Protein AF-A0A2M8EWQ2-F1 (afdb_monomer_lite)

pLDDT: mean 73.45, std 22.22, range [30.41, 94.81]

Secondary structure (DSSP, 8-state):
--PPP-------------S---SEEEEETTEEEEEEEEEEE-TT--S-TT-EEEEETTTTEEEEEEEEEEEEEEETT-

Organism: NCBI:txid1974839

Sequence (78 aa):
MIQSPGGWRRKNASQKIFGTKPRIMYWLRHGVIIADETILNKSRSEKIKLVRWQYSGTEHGIVRGIGMLNMLWVDEEN

Foldseek 3Di:
DDDDDDDDDDPDPDPPPPDDDQPDWDDDVFWIKGKDKDWAAPQPPPPPPQWDFDQDPVVRGTGTTHIDIDIDIDTPPD

Structure (mmCIF, N/CA/C/O backbone):
data_AF-A0A2M8EWQ2-F1
#
_entry.id   AF-A0A2M8EWQ2-F1
#
loop_
_atom_site.group_PDB
_atom_site.id
_atom_site.type_symbol
_atom_site.label_atom_id
_atom_site.label_alt_id
_atom_site.label_comp_id
_atom_site.label_asym_id
_atom_site.label_entity_id
_atom_site.label_seq_id
_atom_site.pdbx_PDB_ins_code
_atom_site.Cartn_x
_atom_site.Cartn_y
_atom_site.Cartn_z
_atom_site.occupancy
_atom_site.B_iso_or_equiv
_atom_site.auth_seq_id
_atom_site.auth_comp_id
_atom_site.auth_asym_id
_atom_site.auth_atom_id
_atom_site.pdbx_PDB_model_num
ATOM 1 N N . MET A 1 1 ? 48.963 -20.111 -19.894 1.00 37.94 1 MET A N 1
ATOM 2 C CA . MET A 1 1 ? 48.555 -18.906 -20.644 1.00 37.94 1 MET A CA 1
ATOM 3 C C . MET A 1 1 ? 47.810 -19.393 -21.879 1.00 37.94 1 MET A C 1
ATOM 5 O O . MET A 1 1 ? 48.446 -19.827 -22.824 1.00 37.94 1 MET A O 1
ATOM 9 N N . ILE A 1 2 ? 46.480 -19.475 -21.803 1.00 30.41 2 ILE A N 1
ATOM 10 C CA . ILE A 1 2 ? 45.615 -19.958 -22.890 1.00 30.41 2 ILE A CA 1
ATOM 11 C C . ILE A 1 2 ? 44.625 -18.828 -23.162 1.00 30.41 2 ILE A C 1
ATOM 13 O O . ILE A 1 2 ? 43.894 -18.424 -22.260 1.00 30.41 2 ILE A O 1
ATOM 17 N N . GLN A 1 3 ? 44.682 -18.266 -24.367 1.00 37.31 3 GLN A N 1
ATOM 18 C CA . GLN A 1 3 ? 43.740 -17.257 -24.840 1.00 37.31 3 GLN A CA 1
ATOM 19 C C . GLN A 1 3 ? 42.435 -17.947 -25.255 1.00 37.31 3 GLN A C 1
ATOM 21 O O . GLN A 1 3 ? 42.467 -18.922 -26.004 1.00 37.31 3 GLN A O 1
ATOM 26 N N . SER A 1 4 ? 41.298 -17.429 -24.788 1.00 40.03 4 SER A N 1
ATOM 27 C CA . SER A 1 4 ? 39.966 -17.859 -25.226 1.00 40.03 4 SER A CA 1
ATOM 28 C C . SER A 1 4 ? 39.467 -16.950 -26.360 1.00 40.03 4 SER A C 1
ATOM 30 O O . SER A 1 4 ? 39.457 -15.730 -26.180 1.00 40.03 4 SER A O 1
ATOM 32 N N . PRO A 1 5 ? 39.039 -17.498 -27.513 1.00 43.41 5 PRO A N 1
ATOM 33 C CA . PRO A 1 5 ? 38.531 -16.719 -28.637 1.00 43.41 5 PRO A CA 1
ATOM 34 C C . PRO A 1 5 ? 37.016 -16.475 -28.526 1.00 43.41 5 PRO A C 1
ATOM 36 O O . PRO A 1 5 ? 36.268 -17.343 -28.084 1.00 43.41 5 PRO A O 1
ATOM 39 N N . GLY A 1 6 ? 36.556 -15.311 -28.999 1.00 34.72 6 GLY A N 1
ATOM 40 C CA . GLY A 1 6 ? 35.140 -15.050 -29.297 1.00 34.72 6 GLY A CA 1
ATOM 41 C C . GLY A 1 6 ? 34.500 -13.944 -28.457 1.00 34.72 6 GLY A C 1
ATOM 42 O O . GLY A 1 6 ? 33.801 -14.208 -27.481 1.00 34.72 6 GLY A O 1
ATOM 43 N N . GLY A 1 7 ? 34.705 -12.689 -28.868 1.00 34.16 7 GLY A N 1
ATOM 44 C CA . GLY A 1 7 ? 34.068 -11.513 -28.274 1.00 34.16 7 GLY A CA 1
ATOM 45 C C . GLY A 1 7 ? 32.554 -11.493 -28.503 1.00 34.16 7 GLY A C 1
ATOM 46 O O . GLY A 1 7 ? 32.079 -11.197 -29.598 1.00 34.16 7 GLY A O 1
ATOM 47 N N . TRP A 1 8 ? 31.789 -11.777 -27.448 1.00 35.38 8 TRP A N 1
ATOM 48 C CA . TRP A 1 8 ? 30.337 -11.621 -27.426 1.00 35.38 8 TRP A CA 1
ATOM 49 C C . TRP A 1 8 ? 29.955 -10.143 -27.360 1.00 35.38 8 TRP A C 1
ATOM 51 O O . TRP A 1 8 ? 30.070 -9.481 -26.328 1.00 35.38 8 TRP A O 1
ATOM 61 N N . ARG A 1 9 ? 29.450 -9.629 -28.478 1.00 45.00 9 ARG A N 1
ATOM 62 C CA . ARG A 1 9 ? 28.901 -8.280 -28.595 1.00 45.00 9 ARG A CA 1
ATOM 63 C C . ARG A 1 9 ? 27.540 -8.219 -27.885 1.00 45.00 9 ARG A C 1
ATOM 65 O O . ARG A 1 9 ? 26.532 -8.644 -28.441 1.00 45.00 9 ARG A O 1
ATOM 72 N N . ARG A 1 10 ? 27.495 -7.692 -26.657 1.00 38.47 10 ARG A N 1
ATOM 73 C CA . ARG A 1 10 ? 26.239 -7.403 -25.942 1.00 38.47 10 ARG A CA 1
ATOM 74 C C . ARG A 1 10 ? 25.810 -5.959 -26.194 1.00 38.47 10 ARG A C 1
ATOM 76 O O . ARG A 1 10 ? 26.437 -5.025 -25.706 1.00 38.47 10 ARG A O 1
ATOM 83 N N . LYS A 1 11 ? 24.739 -5.778 -26.971 1.00 37.28 11 LYS A N 1
ATOM 84 C CA . LYS A 1 11 ? 23.972 -4.526 -26.982 1.00 37.28 11 LYS A CA 1
ATOM 85 C C . LYS A 1 11 ? 23.120 -4.520 -25.710 1.00 37.28 11 LYS A C 1
ATOM 87 O O . LYS A 1 11 ? 22.198 -5.320 -25.580 1.00 37.28 11 LYS A O 1
ATOM 92 N N . ASN A 1 12 ? 23.503 -3.688 -24.747 1.00 33.75 12 ASN A N 1
ATOM 93 C CA . ASN A 1 12 ? 22.889 -3.629 -23.426 1.00 33.75 12 ASN A CA 1
ATOM 94 C C . ASN A 1 12 ? 21.609 -2.779 -23.468 1.00 33.75 12 ASN A C 1
ATOM 96 O O . ASN A 1 12 ? 21.672 -1.569 -23.306 1.00 33.75 12 ASN A O 1
ATOM 100 N N . ALA A 1 13 ? 20.461 -3.428 -23.654 1.00 45.12 13 ALA A N 1
ATOM 101 C CA . ALA A 1 13 ? 19.136 -2.890 -23.335 1.00 45.12 13 ALA A CA 1
ATOM 102 C C . ALA A 1 13 ? 18.427 -3.876 -22.396 1.00 45.12 13 ALA A C 1
ATOM 104 O O . ALA A 1 13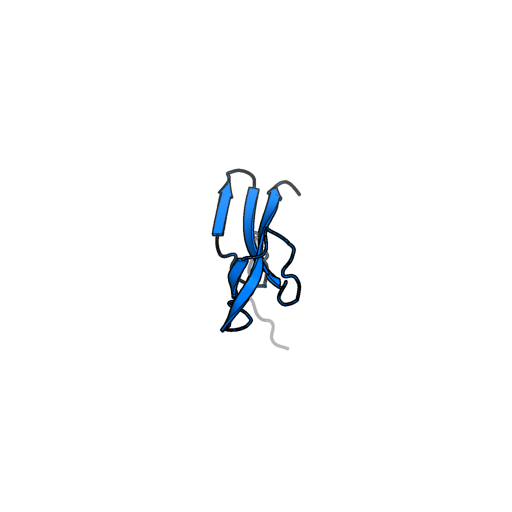 ? 17.439 -4.512 -22.742 1.00 45.12 13 ALA A O 1
ATOM 105 N N . SER A 1 14 ? 19.044 -4.137 -21.245 1.00 43.94 14 SER A N 1
ATOM 106 C CA . SER A 1 14 ? 18.429 -4.886 -20.148 1.00 43.94 14 SER A CA 1
ATOM 107 C C . SER A 1 14 ? 19.368 -4.836 -18.949 1.00 43.94 14 SER A C 1
ATOM 109 O O . SER A 1 14 ? 20.027 -5.817 -18.598 1.00 43.94 14 SER A O 1
ATOM 111 N N . GLN A 1 15 ? 19.480 -3.670 -18.311 1.00 45.69 15 GLN A N 1
ATOM 112 C CA . GLN A 1 15 ? 19.815 -3.706 -16.894 1.00 45.69 15 GLN A CA 1
ATOM 113 C C . GLN A 1 15 ? 18.590 -4.286 -16.190 1.00 45.69 15 GLN A C 1
ATOM 115 O O . GLN A 1 15 ? 17.593 -3.610 -15.963 1.00 45.69 15 GLN A O 1
ATOM 120 N N . LYS A 1 16 ? 18.641 -5.598 -15.935 1.00 40.78 16 LYS A N 1
ATOM 121 C CA . LYS A 1 16 ? 17.735 -6.276 -15.012 1.00 40.78 16 LYS A CA 1
ATOM 122 C C . LYS A 1 16 ? 17.785 -5.508 -13.695 1.00 40.78 16 LYS A C 1
ATOM 124 O O . LYS A 1 16 ? 18.784 -5.595 -12.987 1.00 40.78 16 LYS A O 1
ATOM 129 N N . ILE A 1 17 ? 16.713 -4.792 -13.378 1.00 49.97 17 ILE A N 1
ATOM 130 C CA . ILE A 1 17 ? 16.473 -4.263 -12.039 1.00 49.97 17 ILE A CA 1
ATOM 131 C C . ILE A 1 17 ? 16.328 -5.499 -11.139 1.00 49.97 17 ILE A C 1
ATOM 133 O O . ILE A 1 17 ? 15.324 -6.212 -11.170 1.00 49.97 17 ILE A O 1
ATOM 137 N N . PHE A 1 18 ? 17.415 -5.855 -10.456 1.00 39.19 18 PHE A N 1
ATOM 138 C CA . PHE A 1 18 ? 17.471 -6.981 -9.534 1.00 39.19 18 PHE A CA 1
ATOM 139 C C . PHE A 1 18 ? 16.749 -6.584 -8.248 1.00 39.19 18 PHE A C 1
ATOM 141 O O . PHE A 1 18 ? 17.275 -5.814 -7.453 1.00 39.19 18 PHE A O 1
ATOM 148 N N . GLY A 1 19 ? 15.554 -7.133 -8.042 1.00 42.84 19 GLY A N 1
ATOM 149 C CA . GLY A 1 19 ? 14.823 -7.004 -6.785 1.00 42.84 19 GLY A CA 1
ATOM 150 C C . GLY A 1 19 ? 13.324 -7.034 -7.023 1.00 42.84 19 GLY A C 1
ATOM 151 O O . GLY A 1 19 ? 12.755 -6.024 -7.398 1.00 42.84 19 GLY A O 1
ATOM 152 N N . THR A 1 20 ? 12.723 -8.207 -6.810 1.00 47.59 20 THR A N 1
ATOM 153 C CA . THR A 1 20 ? 11.272 -8.469 -6.807 1.00 47.59 20 THR A CA 1
ATOM 154 C C . THR A 1 20 ? 10.547 -8.129 -8.115 1.00 47.59 20 THR A C 1
ATOM 156 O O . THR A 1 20 ? 10.465 -6.984 -8.541 1.00 47.59 20 THR A O 1
ATOM 159 N N . LYS A 1 21 ? 9.957 -9.140 -8.769 1.00 45.56 21 LYS A N 1
ATOM 160 C CA . LYS A 1 21 ? 9.066 -8.896 -9.913 1.00 45.56 21 LYS A CA 1
ATOM 161 C C . LYS A 1 21 ? 7.949 -7.943 -9.457 1.00 45.56 21 LYS A C 1
ATOM 163 O O . LYS A 1 21 ? 7.210 -8.333 -8.549 1.00 45.56 21 LYS A O 1
ATOM 168 N N . PRO A 1 22 ? 7.805 -6.743 -10.045 1.00 54.94 22 PRO A N 1
ATOM 169 C CA . PRO A 1 22 ? 6.667 -5.894 -9.735 1.00 54.94 22 PRO A CA 1
ATOM 170 C C . PRO A 1 22 ? 5.393 -6.651 -10.106 1.00 54.94 22 PRO A C 1
ATOM 172 O O . PRO A 1 22 ? 5.339 -7.345 -11.126 1.00 54.94 22 PRO A O 1
ATOM 175 N N . ARG A 1 23 ? 4.387 -6.577 -9.231 1.00 62.41 23 ARG A N 1
ATOM 176 C CA . ARG A 1 23 ? 3.168 -7.385 -9.354 1.00 62.41 23 ARG A CA 1
ATOM 177 C C . ARG A 1 23 ? 2.353 -6.984 -10.587 1.00 62.41 23 ARG A C 1
ATOM 179 O O . ARG A 1 23 ? 1.687 -7.836 -11.168 1.00 62.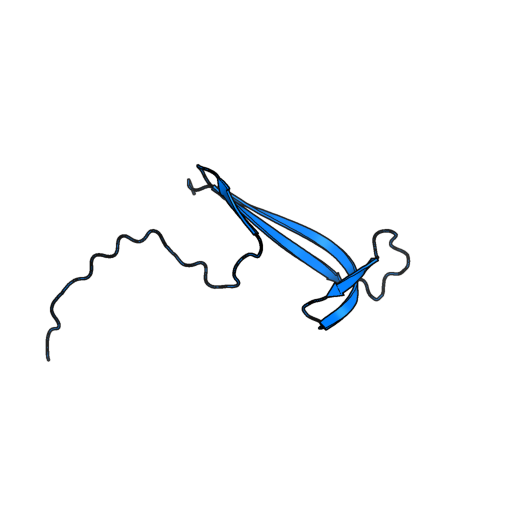41 23 ARG A O 1
ATOM 186 N N . ILE A 1 24 ? 2.437 -5.717 -10.997 1.00 62.12 24 ILE A N 1
ATOM 187 C CA . ILE A 1 24 ? 1.768 -5.169 -12.178 1.00 62.12 24 ILE A CA 1
ATOM 188 C C . ILE A 1 24 ? 2.719 -4.178 -12.865 1.00 62.12 24 ILE A C 1
ATOM 190 O O . ILE A 1 24 ? 3.248 -3.271 -12.226 1.00 62.12 24 ILE A O 1
ATOM 194 N N . MET A 1 25 ? 2.937 -4.365 -14.168 1.00 65.12 25 MET A N 1
ATOM 195 C CA . MET A 1 25 ? 3.749 -3.496 -15.021 1.00 65.12 25 MET A CA 1
ATOM 196 C C . MET A 1 25 ? 2.982 -3.230 -16.314 1.00 65.12 25 MET A C 1
ATOM 198 O O . MET A 1 25 ? 2.610 -4.178 -17.007 1.00 65.12 25 MET A O 1
ATOM 202 N N . TYR A 1 26 ? 2.778 -1.956 -16.647 1.00 67.81 26 TYR A N 1
ATOM 203 C CA . TYR A 1 26 ? 2.223 -1.548 -17.936 1.00 67.81 26 TYR A CA 1
ATOM 204 C C . TYR A 1 26 ? 3.309 -0.865 -18.764 1.00 67.81 26 TYR A C 1
ATOM 206 O O . TYR A 1 26 ? 3.866 0.148 -18.343 1.00 67.81 26 TYR A O 1
ATOM 214 N N . TRP A 1 27 ? 3.594 -1.435 -19.936 1.00 58.59 27 TRP A N 1
ATOM 215 C CA . TRP A 1 27 ? 4.448 -0.822 -20.949 1.00 58.59 27 TRP A CA 1
ATOM 216 C C . TRP A 1 27 ? 3.618 0.185 -21.736 1.00 58.59 27 TRP A C 1
ATOM 218 O O . TRP A 1 27 ? 2.758 -0.196 -22.533 1.00 58.59 27 TRP A O 1
ATOM 228 N N . LEU A 1 28 ? 3.854 1.470 -21.492 1.00 70.88 28 LEU A N 1
ATOM 229 C CA . LEU A 1 28 ? 3.393 2.526 -22.378 1.00 70.88 28 LEU A CA 1
ATOM 230 C C . LEU A 1 28 ? 4.489 2.785 -23.407 1.00 70.88 28 LEU A C 1
ATOM 232 O O . LEU A 1 28 ? 5.651 2.454 -23.195 1.00 70.88 28 LEU A O 1
ATOM 236 N N . ARG A 1 29 ? 4.119 3.366 -24.549 1.00 73.12 29 ARG A N 1
ATOM 237 C CA . ARG A 1 29 ? 5.043 3.552 -25.680 1.00 73.12 29 ARG A CA 1
ATOM 238 C C . ARG A 1 29 ? 6.319 4.340 -25.347 1.00 73.12 29 ARG A C 1
ATOM 240 O O . ARG A 1 29 ? 7.236 4.285 -26.155 1.00 73.12 29 ARG A O 1
ATOM 247 N N . HIS A 1 30 ? 6.342 5.067 -24.228 1.00 80.31 30 HIS A N 1
ATOM 248 C CA . HIS A 1 30 ? 7.406 5.995 -23.829 1.00 80.31 30 HIS A CA 1
ATOM 249 C C . HIS A 1 30 ? 7.796 5.857 -22.345 1.00 80.31 30 HIS A C 1
ATOM 251 O O . HIS A 1 30 ? 8.395 6.759 -21.781 1.00 80.31 30 HIS A O 1
ATOM 257 N N . GLY A 1 31 ? 7.406 4.777 -21.662 1.00 82.94 31 GLY A N 1
ATOM 258 C CA . GLY A 1 31 ? 7.704 4.642 -20.236 1.00 82.94 31 GLY A CA 1
ATOM 259 C C . GLY A 1 31 ? 6.914 3.553 -19.527 1.00 82.94 31 GLY A C 1
ATOM 260 O O . GLY A 1 31 ? 6.038 2.895 -20.098 1.00 82.94 31 GLY A O 1
ATOM 261 N N . VAL A 1 32 ? 7.226 3.364 -18.249 1.00 89.31 32 VAL A N 1
ATOM 262 C CA . VAL A 1 32 ? 6.668 2.305 -17.407 1.00 89.31 32 VAL A CA 1
ATOM 263 C C . VAL A 1 32 ? 6.068 2.899 -16.137 1.00 89.31 32 VAL A C 1
ATOM 265 O O . VAL A 1 32 ? 6.708 3.678 -15.433 1.00 89.31 32 VAL A O 1
ATOM 268 N N . ILE A 1 33 ? 4.843 2.477 -15.809 1.00 89.06 33 ILE A N 1
ATOM 269 C CA . ILE A 1 33 ? 4.257 2.678 -14.476 1.00 89.06 33 ILE A CA 1
ATOM 270 C C . ILE A 1 33 ? 4.481 1.409 -13.658 1.00 89.06 33 ILE A C 1
ATOM 272 O O . ILE A 1 33 ? 4.065 0.317 -14.059 1.00 89.06 33 ILE A O 1
ATOM 276 N N . ILE A 1 34 ? 5.101 1.565 -12.493 1.00 88.44 34 ILE A N 1
ATOM 277 C CA . ILE A 1 34 ? 5.253 0.517 -11.487 1.00 88.44 34 ILE A CA 1
ATOM 278 C C . ILE A 1 34 ? 4.278 0.819 -10.355 1.00 88.44 34 ILE A C 1
ATOM 280 O O . ILE A 1 34 ? 4.385 1.861 -9.709 1.00 88.44 34 ILE A O 1
ATOM 284 N N . ALA A 1 35 ? 3.339 -0.095 -10.121 1.00 90.06 35 ALA A N 1
ATOM 285 C CA . ALA A 1 35 ? 2.400 -0.015 -9.010 1.00 90.06 35 ALA A CA 1
ATOM 286 C C . ALA A 1 35 ? 2.758 -1.054 -7.939 1.00 90.06 35 ALA A C 1
ATOM 288 O O . ALA A 1 35 ? 2.943 -2.233 -8.256 1.00 90.06 35 ALA A O 1
ATOM 289 N N . ASP A 1 36 ? 2.834 -0.618 -6.684 1.00 90.44 36 ASP A N 1
ATOM 290 C CA . ASP A 1 36 ? 3.092 -1.479 -5.530 1.00 90.44 36 ASP A CA 1
ATOM 291 C C . ASP A 1 36 ? 2.094 -1.204 -4.401 1.00 90.44 36 ASP A C 1
ATOM 293 O O . ASP A 1 36 ? 1.799 -0.055 -4.068 1.00 90.44 36 ASP A O 1
ATOM 297 N N . GLU A 1 37 ? 1.570 -2.271 -3.809 1.00 89.56 37 GLU A N 1
ATOM 298 C CA . GLU A 1 37 ? 0.607 -2.205 -2.712 1.00 89.56 37 GLU A CA 1
ATOM 299 C C . GLU A 1 37 ? 1.306 -2.539 -1.396 1.00 89.56 37 GLU A C 1
ATOM 301 O O . GLU A 1 37 ? 1.925 -3.591 -1.246 1.00 89.56 37 GLU A O 1
ATOM 306 N N . THR A 1 38 ? 1.162 -1.661 -0.406 1.00 91.25 38 THR A N 1
ATOM 307 C CA . THR A 1 38 ? 1.747 -1.844 0.925 1.00 91.25 38 THR A CA 1
ATOM 308 C C . THR A 1 38 ? 0.714 -1.591 2.013 1.00 91.25 38 THR A C 1
ATOM 310 O O . THR A 1 38 ? -0.241 -0.836 1.835 1.00 91.25 38 THR A O 1
ATOM 313 N N . ILE A 1 39 ? 0.890 -2.227 3.172 1.00 92.56 39 ILE A N 1
ATOM 314 C CA . ILE A 1 39 ? 0.054 -1.980 4.349 1.00 92.56 39 ILE A CA 1
ATOM 315 C C . ILE A 1 39 ? 0.899 -1.258 5.389 1.00 92.56 39 ILE A C 1
ATOM 317 O O . ILE A 1 39 ? 1.852 -1.810 5.937 1.00 92.56 39 ILE A O 1
ATOM 321 N N . LEU A 1 40 ? 0.507 -0.032 5.719 1.00 92.00 40 LEU A N 1
ATOM 322 C CA . LEU A 1 40 ? 1.046 0.691 6.860 1.00 92.00 40 LEU A CA 1
ATOM 323 C C . LEU A 1 40 ? 0.450 0.099 8.135 1.00 92.00 40 LEU A C 1
ATOM 325 O O . LEU A 1 40 ? -0.736 0.288 8.420 1.00 92.00 40 LEU A O 1
ATOM 329 N N . ASN A 1 41 ? 1.266 -0.613 8.911 1.00 91.12 41 ASN A N 1
ATOM 330 C CA . ASN A 1 41 ? 0.836 -1.197 10.177 1.00 91.12 41 ASN A CA 1
ATOM 331 C C . ASN A 1 41 ? 0.414 -0.087 11.157 1.00 91.12 41 ASN A C 1
ATOM 333 O O . ASN A 1 41 ? 1.184 0.811 11.502 1.00 91.12 41 ASN A O 1
ATOM 337 N N . LYS A 1 42 ? -0.840 -0.155 11.600 1.00 92.00 42 LYS A N 1
ATOM 338 C CA . LYS A 1 42 ? -1.465 0.769 12.552 1.00 92.00 42 LYS A CA 1
ATOM 339 C C . LYS A 1 42 ? -2.148 -0.009 13.675 1.00 92.00 42 LYS A C 1
ATOM 341 O O . LYS A 1 42 ? -3.181 0.406 14.191 1.00 92.00 42 LYS A O 1
ATOM 346 N N . SER A 1 43 ? -1.545 -1.123 14.085 1.00 87.94 43 SER A N 1
ATOM 347 C CA . SER A 1 43 ? -2.051 -2.021 15.134 1.00 87.94 43 SER A CA 1
ATOM 348 C C . SER A 1 43 ? -2.416 -1.329 16.451 1.00 87.94 43 SER A C 1
ATOM 350 O O . SER A 1 43 ? -3.319 -1.797 17.142 1.00 87.94 43 SER A O 1
ATOM 352 N N . ARG A 1 44 ? -1.760 -0.206 16.778 1.00 89.94 44 ARG A N 1
ATOM 353 C CA . ARG A 1 44 ? -1.997 0.597 17.993 1.00 89.94 44 ARG A CA 1
ATOM 354 C C . ARG A 1 44 ? -2.900 1.821 17.788 1.00 89.94 44 ARG A C 1
ATOM 356 O O . ARG A 1 44 ? -3.070 2.610 18.711 1.00 89.94 44 ARG A O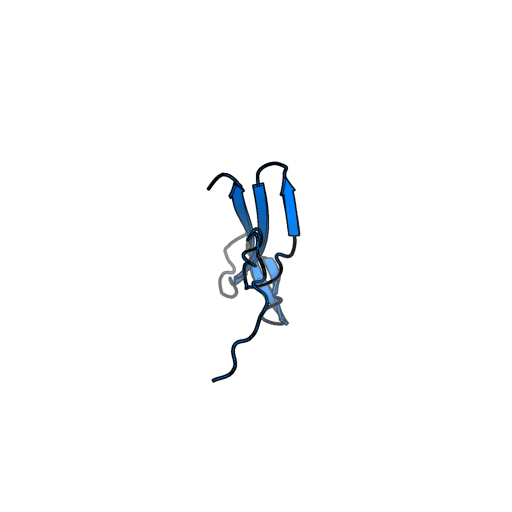 1
ATOM 363 N N . SER A 1 45 ? -3.443 2.042 16.591 1.00 85.88 45 SER A N 1
ATOM 364 C CA . SER A 1 45 ? -4.230 3.240 16.275 1.00 85.88 45 SER A CA 1
ATOM 365 C C . SER A 1 45 ? -5.679 2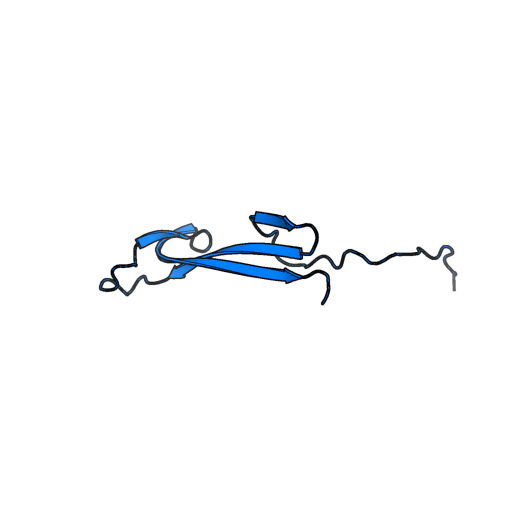.881 15.968 1.00 85.88 45 SER A C 1
ATOM 367 O O . SER A 1 45 ? -6.026 2.570 14.835 1.00 85.88 45 SER A O 1
ATOM 369 N N . GLU A 1 46 ? -6.537 2.971 16.982 1.00 82.62 46 GLU A N 1
ATOM 370 C CA . GLU A 1 46 ? -7.960 2.606 16.868 1.00 82.62 46 GLU A CA 1
ATOM 371 C C . GLU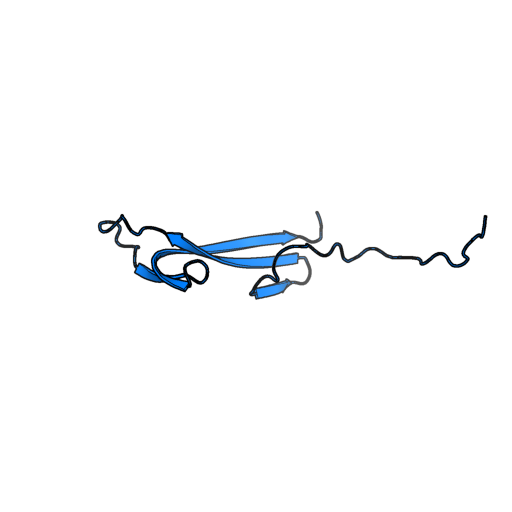 A 1 46 ? -8.863 3.798 16.520 1.00 82.62 46 GLU A C 1
ATOM 373 O O . GLU A 1 46 ? -9.964 3.625 16.011 1.00 82.62 46 GLU A O 1
ATOM 378 N N . LYS A 1 47 ? -8.385 5.027 16.753 1.00 90.56 47 LYS A N 1
ATOM 379 C CA . LYS A 1 47 ? -9.158 6.261 16.528 1.00 90.56 47 LYS A CA 1
ATOM 380 C C . LYS A 1 47 ? -9.044 6.815 15.103 1.00 90.56 47 LYS A C 1
ATOM 382 O O . LYS A 1 47 ? -9.738 7.766 14.757 1.00 90.56 47 LYS A O 1
ATOM 387 N N . ILE A 1 48 ? -8.166 6.251 14.271 1.00 90.81 48 ILE A N 1
ATOM 388 C CA . ILE A 1 48 ? -7.987 6.700 12.887 1.00 90.81 48 ILE A CA 1
ATOM 389 C C . ILE A 1 48 ? -9.000 5.963 12.005 1.00 90.81 48 ILE A C 1
ATOM 391 O O . ILE A 1 48 ? -8.846 4.775 11.744 1.00 90.81 48 ILE A O 1
ATOM 395 N N . LYS A 1 49 ? -10.009 6.682 11.499 1.00 90.06 49 LYS A N 1
ATOM 396 C CA . LYS A 1 49 ? -11.148 6.126 10.734 1.00 90.06 49 LYS A CA 1
ATOM 397 C C . LYS A 1 49 ? -10.757 5.308 9.491 1.00 90.06 49 LYS A C 1
ATOM 399 O O . LYS A 1 49 ? -11.529 4.469 9.040 1.00 90.06 49 LYS A O 1
ATOM 404 N N . LEU A 1 50 ? -9.578 5.561 8.923 1.00 92.25 50 LEU A N 1
ATOM 405 C CA . LEU A 1 50 ? -9.077 4.861 7.737 1.00 92.25 50 LEU A CA 1
ATOM 406 C C . LEU A 1 50 ? -8.464 3.483 8.057 1.00 92.25 50 LEU A C 1
ATOM 408 O O . LEU A 1 50 ? -8.239 2.694 7.144 1.00 92.25 50 LEU A O 1
ATOM 412 N N . VAL A 1 51 ? -8.171 3.189 9.329 1.00 94.00 51 VAL A N 1
ATOM 413 C CA . VAL A 1 51 ? -7.559 1.915 9.728 1.00 94.00 51 VAL A CA 1
ATOM 414 C C . VAL A 1 51 ? -8.558 0.781 9.518 1.00 94.00 51 VAL A C 1
ATOM 416 O O . VAL A 1 51 ? -9.670 0.806 10.042 1.00 94.00 51 VAL A O 1
ATOM 419 N N . ARG A 1 52 ? -8.146 -0.229 8.749 1.00 93.50 52 ARG A N 1
ATOM 420 C CA . ARG A 1 52 ? -8.936 -1.421 8.423 1.00 93.50 52 ARG A CA 1
ATOM 421 C C . ARG A 1 52 ? -8.127 -2.687 8.680 1.00 93.50 52 ARG A C 1
ATOM 423 O O . ARG A 1 52 ? -6.896 -2.662 8.690 1.00 93.50 52 ARG A O 1
ATOM 430 N N . TRP A 1 53 ? -8.830 -3.796 8.877 1.00 93.06 53 TRP A N 1
ATOM 431 C CA . TRP A 1 53 ? -8.226 -5.124 8.910 1.00 93.06 53 TRP A CA 1
ATOM 432 C C . TRP A 1 53 ? -7.887 -5.566 7.489 1.00 93.06 53 TRP A C 1
ATOM 434 O O . TRP A 1 53 ? -8.757 -5.570 6.622 1.00 93.06 53 TRP A O 1
ATOM 444 N N . GLN A 1 54 ? -6.620 -5.887 7.249 1.00 91.56 54 GLN A N 1
ATOM 445 C CA . GLN A 1 54 ? -6.094 -6.251 5.936 1.00 91.56 54 GLN A CA 1
ATOM 446 C C . GLN A 1 54 ? -5.092 -7.394 6.083 1.00 91.56 54 GLN A C 1
ATOM 448 O O . GLN A 1 54 ? -4.435 -7.522 7.116 1.00 91.56 54 GLN A O 1
ATOM 453 N N . TYR A 1 55 ? -4.972 -8.232 5.058 1.00 91.69 55 TYR A N 1
ATOM 454 C CA . TYR A 1 55 ? -4.018 -9.334 5.073 1.00 91.69 55 TYR A CA 1
ATOM 455 C C . TYR A 1 55 ? -2.606 -8.828 4.764 1.00 91.69 55 TYR A C 1
ATOM 457 O O . TYR A 1 55 ? -2.360 -8.285 3.691 1.00 91.69 55 TYR A O 1
ATOM 465 N N . SER A 1 56 ? -1.674 -9.030 5.691 1.00 88.62 56 SER A N 1
ATOM 466 C CA . SER A 1 56 ? -0.250 -8.786 5.485 1.00 88.62 56 SER A CA 1
ATOM 467 C C . SER A 1 56 ? 0.417 -10.059 4.985 1.00 88.62 56 SER A C 1
ATOM 469 O O . SER A 1 56 ? 0.457 -11.068 5.688 1.00 88.62 56 SER A O 1
ATOM 471 N N . GLY A 1 57 ? 0.985 -9.990 3.780 1.00 87.19 57 GLY A N 1
ATOM 472 C CA . GLY A 1 57 ? 1.847 -11.052 3.263 1.00 87.19 57 GLY A CA 1
ATOM 473 C C . GLY A 1 57 ? 3.130 -11.223 4.080 1.00 87.19 57 GLY A C 1
ATOM 474 O O . GLY A 1 57 ? 3.610 -12.340 4.198 1.00 87.19 57 GLY A O 1
ATOM 475 N N . THR A 1 58 ? 3.645 -10.146 4.681 1.00 88.81 58 THR A N 1
ATOM 476 C CA . THR A 1 58 ? 4.876 -10.162 5.492 1.00 88.81 58 THR A CA 1
ATOM 477 C C . THR A 1 58 ? 4.671 -10.831 6.847 1.00 88.81 58 THR A C 1
ATOM 479 O O . THR A 1 58 ? 5.502 -11.616 7.282 1.00 88.81 58 THR A O 1
ATOM 482 N N . GLU A 1 59 ? 3.550 -10.542 7.509 1.00 91.19 59 GLU A N 1
ATOM 483 C CA . GLU A 1 59 ? 3.218 -11.111 8.827 1.00 91.19 59 GLU A CA 1
ATOM 484 C C . GLU A 1 59 ? 2.450 -12.436 8.707 1.00 91.19 59 GLU A C 1
ATOM 486 O O . GLU A 1 59 ? 2.094 -13.038 9.716 1.00 91.19 59 GLU A O 1
ATOM 491 N N . HIS A 1 60 ? 2.144 -12.865 7.476 1.00 91.94 60 HIS A N 1
ATOM 492 C CA . HIS A 1 60 ? 1.317 -14.036 7.183 1.00 91.94 60 HIS A CA 1
ATOM 493 C C . HIS A 1 60 ? 0.002 -14.048 7.984 1.00 91.94 60 HIS A C 1
ATOM 495 O O . HIS A 1 60 ? -0.395 -15.061 8.559 1.00 91.94 60 HIS A O 1
ATOM 501 N N . GLY A 1 61 ? -0.680 -12.902 8.047 1.00 93.06 61 GLY A N 1
ATOM 502 C CA . GLY A 1 61 ? -1.829 -12.738 8.932 1.00 93.06 61 GLY A CA 1
ATOM 503 C C . GLY A 1 61 ? -2.619 -11.456 8.714 1.00 93.06 61 GLY A C 1
ATOM 504 O O . GLY A 1 61 ? -2.225 -10.562 7.966 1.00 93.06 61 GLY A O 1
ATOM 505 N N . ILE A 1 62 ? -3.769 -11.368 9.380 1.00 93.19 62 ILE A N 1
ATOM 506 C CA . ILE A 1 62 ? -4.646 -10.198 9.321 1.00 93.19 62 ILE A CA 1
ATOM 507 C C . ILE A 1 62 ? -4.150 -9.153 10.326 1.00 93.19 62 ILE A C 1
ATOM 509 O O . ILE A 1 62 ? -4.103 -9.402 11.529 1.00 93.19 62 ILE A O 1
ATOM 513 N N . VAL A 1 63 ? -3.804 -7.965 9.835 1.00 93.00 63 VAL A N 1
ATOM 514 C CA . VAL A 1 63 ? -3.285 -6.850 10.636 1.00 93.00 63 VAL A CA 1
ATOM 515 C C . VAL A 1 63 ? -4.183 -5.622 10.515 1.00 93.00 63 VAL A C 1
ATOM 517 O O . VAL A 1 63 ? -4.821 -5.393 9.486 1.00 93.00 63 VAL A O 1
ATOM 520 N N . ARG A 1 64 ? -4.229 -4.795 11.567 1.00 94.44 64 ARG A N 1
ATOM 521 C CA . ARG A 1 64 ? -4.828 -3.452 11.491 1.00 94.44 64 ARG A CA 1
ATOM 522 C C . ARG A 1 64 ? -3.842 -2.504 10.832 1.00 94.44 64 ARG A C 1
ATOM 524 O O . ARG A 1 64 ? -2.745 -2.287 11.346 1.00 94.44 64 ARG A O 1
ATOM 531 N N . GLY A 1 65 ? -4.247 -1.910 9.719 1.00 94.25 65 GLY A N 1
ATOM 532 C CA . GLY A 1 65 ? -3.394 -1.007 8.965 1.00 94.25 65 GLY A CA 1
ATOM 533 C C . GLY A 1 65 ? -4.154 -0.121 7.996 1.00 94.25 65 GLY A C 1
ATOM 534 O O . GLY A 1 65 ? -5.377 -0.186 7.880 1.00 94.25 65 GLY A O 1
ATOM 535 N N . ILE A 1 66 ? -3.404 0.714 7.293 1.00 94.81 66 ILE A N 1
ATOM 536 C CA . ILE A 1 66 ? -3.889 1.529 6.181 1.00 94.81 66 ILE A CA 1
ATOM 537 C C . ILE A 1 66 ? -3.235 0.993 4.914 1.00 94.81 66 ILE A C 1
ATOM 539 O O . ILE A 1 66 ? -2.016 0.853 4.874 1.00 94.81 66 ILE A O 1
ATOM 543 N N . GLY A 1 67 ? -4.042 0.665 3.907 1.00 91.88 67 GLY A N 1
ATOM 544 C CA . GLY A 1 67 ? -3.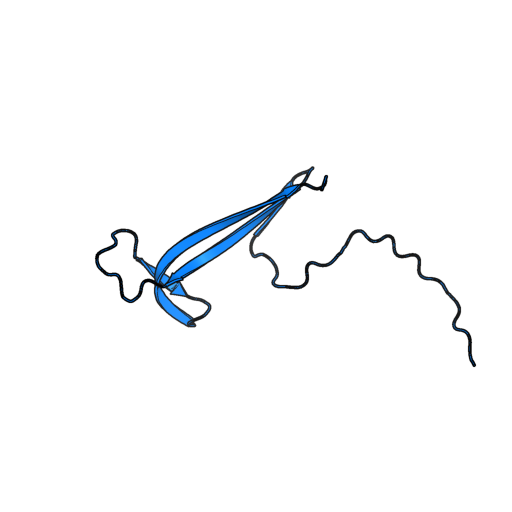528 0.275 2.597 1.00 91.88 67 GLY A CA 1
ATOM 545 C C . GLY A 1 67 ? -3.001 1.508 1.870 1.00 91.88 67 GLY A C 1
ATOM 546 O O . GLY A 1 67 ? -3.656 2.550 1.874 1.00 91.88 67 GLY A O 1
ATOM 547 N N . MET A 1 68 ? -1.819 1.397 1.280 1.00 92.69 68 MET A N 1
ATOM 548 C CA . MET A 1 68 ? -1.167 2.446 0.511 1.00 92.69 68 MET A CA 1
ATOM 549 C C . MET A 1 68 ? -0.790 1.889 -0.857 1.00 92.69 68 MET A C 1
ATOM 551 O O . MET A 1 68 ? -0.156 0.839 -0.952 1.00 92.69 68 MET A O 1
ATOM 555 N N . LEU A 1 69 ? -1.184 2.611 -1.903 1.00 91.69 69 LEU A N 1
ATOM 556 C CA . LEU A 1 69 ? -0.829 2.305 -3.281 1.00 91.69 69 LEU A CA 1
ATOM 557 C C . LEU A 1 69 ? 0.269 3.271 -3.721 1.00 91.69 69 LEU A C 1
ATOM 559 O O . LEU A 1 69 ? 0.033 4.474 -3.829 1.00 91.69 69 LEU A O 1
ATOM 563 N N . ASN A 1 70 ? 1.456 2.733 -3.967 1.00 91.56 70 ASN A N 1
ATOM 564 C CA . ASN A 1 70 ? 2.574 3.469 -4.531 1.00 91.56 70 ASN A CA 1
ATOM 565 C C . ASN A 1 70 ? 2.563 3.338 -6.045 1.00 91.56 70 ASN A C 1
ATOM 567 O O . ASN A 1 70 ? 2.382 2.244 -6.576 1.00 91.56 70 ASN A O 1
ATOM 571 N N . MET A 1 71 ? 2.795 4.453 -6.730 1.00 92.19 71 MET A N 1
ATOM 572 C CA . MET A 1 71 ? 2.945 4.497 -8.178 1.00 92.19 71 MET A CA 1
ATOM 573 C C . MET A 1 71 ? 4.224 5.252 -8.517 1.00 92.19 71 MET A C 1
ATOM 575 O O . MET A 1 71 ? 4.399 6.396 -8.102 1.00 92.19 71 MET A O 1
ATOM 579 N N . LEU A 1 72 ? 5.111 4.602 -9.264 1.00 90.50 72 LEU A N 1
ATOM 580 C CA . LEU A 1 72 ? 6.328 5.196 -9.798 1.00 90.50 72 LEU A CA 1
ATOM 581 C C . LEU A 1 72 ? 6.225 5.245 -11.320 1.00 90.50 72 LEU A C 1
ATOM 583 O O . LEU A 1 72 ? 6.009 4.215 -11.958 1.00 90.50 72 LEU A O 1
ATOM 587 N N . TRP A 1 73 ? 6.389 6.439 -11.884 1.00 89.94 73 TRP A N 1
ATOM 588 C CA . TRP A 1 73 ? 6.538 6.641 -13.321 1.00 89.94 73 TRP A CA 1
ATOM 589 C C . TRP A 1 73 ? 8.017 6.698 -13.681 1.00 89.94 73 TRP A C 1
ATOM 591 O O . TRP A 1 73 ? 8.781 7.425 -13.045 1.00 89.94 73 TRP A O 1
ATOM 601 N N . VAL A 1 74 ? 8.399 5.935 -14.699 1.00 88.06 74 VAL A N 1
ATOM 602 C CA . VAL A 1 74 ? 9.736 5.952 -15.287 1.00 88.06 74 VAL A CA 1
ATOM 603 C C . VAL A 1 74 ? 9.580 6.247 -16.772 1.00 88.06 74 VAL A C 1
ATOM 605 O O . VAL A 1 74 ? 8.937 5.478 -17.485 1.00 88.06 74 VAL A O 1
ATOM 608 N N . ASP A 1 75 ? 10.143 7.367 -17.209 1.00 88.44 75 ASP A N 1
ATOM 609 C CA . ASP A 1 75 ? 10.223 7.755 -18.618 1.00 88.44 75 ASP A CA 1
ATOM 610 C C . ASP A 1 75 ? 11.433 7.069 -19.275 1.00 88.44 75 ASP A C 1
ATOM 612 O O . ASP A 1 75 ? 12.446 6.852 -18.611 1.00 88.44 75 ASP A O 1
ATOM 616 N N . GLU A 1 76 ? 11.337 6.713 -20.556 1.00 78.81 76 GLU A N 1
ATOM 617 C CA . GLU A 1 76 ? 12.454 6.128 -21.314 1.00 78.81 76 GLU A CA 1
ATOM 618 C C . GLU A 1 76 ? 13.548 7.155 -21.665 1.00 78.81 76 GLU A C 1
ATOM 620 O O . GLU A 1 76 ? 14.658 6.758 -22.021 1.00 78.81 76 GLU A O 1
ATOM 625 N N . GLU A 1 77 ? 13.260 8.459 -21.575 1.00 73.06 77 GLU A N 1
ATOM 626 C CA . GLU A 1 77 ? 14.182 9.532 -21.987 1.00 73.06 77 GLU A CA 1
ATOM 627 C C . GLU A 1 77 ? 15.182 10.007 -20.905 1.00 73.06 77 GLU A C 1
ATOM 629 O O . GLU A 1 77 ? 15.999 10.887 -21.186 1.00 73.06 77 GLU A O 1
ATOM 634 N N . ASN A 1 78 ? 15.170 9.432 -19.694 1.00 53.56 78 ASN A N 1
ATOM 635 C CA . ASN A 1 78 ? 16.170 9.683 -18.632 1.00 53.56 78 ASN A CA 1
ATOM 636 C C . ASN A 1 78 ? 17.001 8.435 -18.308 1.00 53.56 78 ASN A C 1
ATOM 638 O O . ASN A 1 78 ? 18.174 8.613 -17.904 1.00 53.56 78 ASN A O 1
#

Radius of gyration: 21.22 Å; chains: 1; bounding box: 60×30×47 Å